Protein AF-A0A329K8C6-F1 (afdb_monomer)

Mean predicted aligned error: 4.09 Å

Secondary structure (DSSP, 8-state):
---GGG---PPPSSHHHHHHHHHHHHHHH-TTSEEEE-S-TTS--TT-SEEEE-TTS-EEEEEEE--SSSS--HHHHHHHHHHHTT-SSPEEEEEEEESSPP-HHHHHHHHHHHHHHHHTTPPEEEEE-HHHHHHHHHT-HHHHHHH--

Fold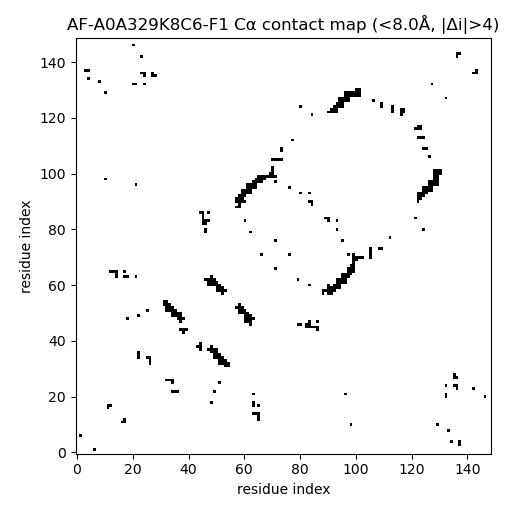seek 3Di:
DDDLLRDDDDDDPDQVLQLVLVQVLCCLVCVQWDKDAADDPPDLSLLFGIWTAHPVRAIEGEHEDEDPDQDDDVVVQVVSLRSLCPDPPAHQAYEYEYQHADDPVSQVSQVVVQVVQVVVVHHGYYYHYNSNSVSSCSVPPVSVVVSVD

Sequence (149 aa):
MPTLHSMDFPQPTDWQEFERMTKSYCNLKWPDHLVNPYGRNGQSQNGVDLYVKNRDGAYIGIQCKLSLAPTLPIKTIEKEAEKAIRFQPTLIHYYIATTAKRNARTQEQVNLLNQQRAANGLFNVDILFWEDIIELLKSNRNVLTSFYP

Nearest PDB structures (foldseek):
  2vld-assembly1_B  TM=5.514E-01  e=9.171E-03  Pyrococcus abyssi
  5gkh-assembly1_B  TM=5.629E-01  e=2.390E-02  Thermococcus kodakarensis KOD1
  2ziw-assembly1_A  TM=3.413E-01  e=1.844E-01  Danio rerio
  5yxh-assembly2_B  TM=3.389E-01  e=3.062E+00  Homo sapiens
  4o2r-assembly2_B  TM=3.105E-01  e=3.708E+00  Mus musculus

Structure (mmCIF, N/CA/C/O backbone):
data_AF-A0A329K8C6-F1
#
_entry.id   AF-A0A329K8C6-F1
#
loop_
_atom_site.group_PDB
_atom_site.id
_atom_site.type_symbol
_atom_site.label_atom_id
_atom_site.label_alt_id
_atom_site.label_comp_id
_atom_site.label_asym_id
_atom_site.label_entity_id
_atom_site.label_seq_id
_atom_site.pdbx_PDB_ins_code
_atom_site.Cartn_x
_atom_site.Cartn_y
_atom_site.Cartn_z
_atom_site.occupancy
_atom_site.B_iso_or_equiv
_atom_site.auth_seq_id
_atom_site.auth_comp_id
_atom_site.auth_asym_id
_atom_site.auth_atom_id
_atom_site.pdbx_PDB_model_num
ATOM 1 N N . MET A 1 1 ? 11.762 -17.818 -26.386 1.00 50.94 1 MET A N 1
ATOM 2 C CA . MET A 1 1 ? 11.333 -16.403 -26.344 1.00 50.94 1 MET A CA 1
ATOM 3 C C . MET A 1 1 ? 10.884 -16.084 -24.928 1.00 50.94 1 MET A C 1
ATOM 5 O O . MET A 1 1 ? 10.227 -16.944 -24.349 1.00 50.94 1 MET A O 1
ATOM 9 N N . PRO A 1 2 ? 11.251 -14.927 -24.353 1.00 61.28 2 PRO A N 1
ATOM 10 C CA . PRO A 1 2 ? 10.721 -14.519 -23.056 1.00 61.28 2 PRO A CA 1
ATOM 11 C C . PRO A 1 2 ? 9.197 -14.361 -23.138 1.00 61.28 2 PRO A C 1
ATOM 13 O O . PRO A 1 2 ? 8.662 -13.888 -24.140 1.00 61.28 2 PRO A O 1
ATOM 16 N N . THR A 1 3 ? 8.499 -14.802 -22.095 1.00 77.81 3 THR A N 1
ATOM 17 C CA . THR A 1 3 ? 7.055 -14.594 -21.928 1.00 77.81 3 THR A CA 1
ATOM 18 C C . THR A 1 3 ? 6.801 -13.250 -21.245 1.00 77.81 3 THR A C 1
ATOM 20 O O . THR A 1 3 ? 7.692 -12.714 -20.581 1.00 77.81 3 THR A O 1
ATOM 23 N N . LEU A 1 4 ? 5.576 -12.725 -21.347 1.00 76.62 4 LEU A N 1
ATOM 24 C CA . LEU A 1 4 ? 5.167 -11.487 -20.664 1.00 76.62 4 LEU A CA 1
ATOM 25 C C . LEU A 1 4 ? 5.442 -11.536 -19.146 1.00 76.62 4 LEU A C 1
ATOM 27 O O . LEU A 1 4 ? 5.841 -10.541 -18.544 1.00 76.62 4 LEU A O 1
ATOM 31 N N . HIS A 1 5 ? 5.302 -12.715 -18.534 1.00 74.69 5 HIS A N 1
ATOM 32 C CA . HIS A 1 5 ? 5.600 -12.916 -17.117 1.00 74.69 5 HIS A CA 1
ATOM 33 C C . HIS A 1 5 ? 7.088 -12.721 -16.798 1.00 74.69 5 HIS A C 1
ATOM 35 O O . HIS A 1 5 ? 7.403 -12.073 -15.801 1.00 74.69 5 HIS A O 1
ATOM 41 N N . SER A 1 6 ? 7.988 -13.183 -17.674 1.00 77.94 6 SER A N 1
ATOM 42 C CA . SER A 1 6 ? 9.448 -13.076 -17.506 1.00 77.94 6 SER A CA 1
ATOM 43 C C . SER A 1 6 ? 10.056 -11.719 -17.886 1.00 77.94 6 SER A C 1
ATOM 45 O O . SER A 1 6 ? 11.266 -11.556 -17.777 1.00 77.94 6 SER A O 1
ATOM 47 N N . MET A 1 7 ? 9.258 -10.763 -18.371 1.00 82.62 7 MET A N 1
ATOM 48 C CA . MET A 1 7 ? 9.754 -9.429 -18.723 1.00 82.62 7 MET A CA 1
ATOM 49 C C . MET A 1 7 ? 9.889 -8.540 -17.485 1.00 82.62 7 MET A C 1
ATOM 51 O O . MET A 1 7 ? 8.959 -8.449 -16.680 1.00 82.62 7 MET A O 1
ATOM 55 N N . ASP A 1 8 ? 11.009 -7.832 -17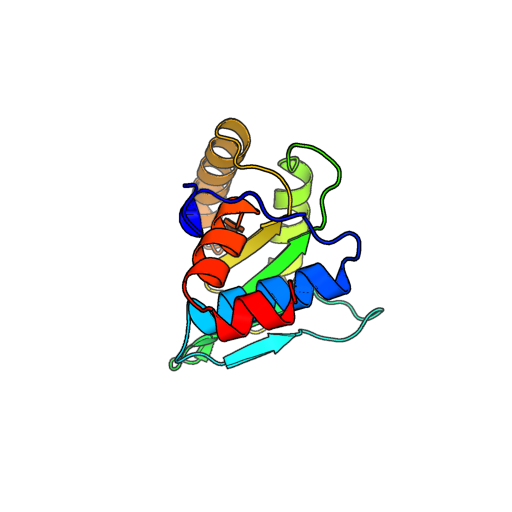.375 1.00 81.88 8 ASP A N 1
ATOM 56 C CA . ASP A 1 8 ? 11.181 -6.753 -16.406 1.00 81.88 8 ASP A CA 1
ATOM 57 C C . ASP A 1 8 ? 10.613 -5.452 -16.979 1.00 81.88 8 ASP A C 1
ATOM 59 O O . ASP A 1 8 ? 10.956 -5.045 -18.088 1.00 81.88 8 ASP A O 1
ATOM 63 N N . PHE A 1 9 ? 9.734 -4.802 -16.217 1.00 86.75 9 PHE A N 1
ATOM 64 C CA . PHE A 1 9 ? 9.130 -3.525 -16.594 1.00 86.75 9 PHE A CA 1
ATOM 65 C C . PHE A 1 9 ? 9.779 -2.388 -15.799 1.00 86.75 9 PHE A C 1
ATOM 67 O O . PHE A 1 9 ? 10.010 -2.550 -14.592 1.00 86.75 9 PHE A O 1
ATOM 74 N N . PRO A 1 10 ? 10.076 -1.245 -16.446 1.00 89.44 10 PRO A N 1
ATOM 75 C CA . PRO A 1 10 ? 10.702 -0.122 -15.770 1.00 89.44 10 PRO A CA 1
ATOM 76 C C . PRO A 1 10 ? 9.761 0.460 -14.715 1.00 89.44 10 PRO A C 1
ATOM 78 O O . PRO A 1 10 ? 8.545 0.533 -14.907 1.00 89.44 10 PRO A O 1
ATOM 81 N N . GLN A 1 11 ? 10.345 0.865 -13.590 1.00 92.06 11 GLN A N 1
ATOM 82 C CA . GLN A 1 11 ? 9.625 1.544 -12.518 1.00 92.06 11 GLN A CA 1
ATOM 83 C C . GLN A 1 11 ? 9.247 2.964 -12.957 1.00 92.06 11 GLN A C 1
ATOM 85 O O . GLN A 1 11 ? 10.024 3.590 -13.685 1.00 92.06 11 GLN A O 1
ATOM 90 N N . PRO A 1 12 ? 8.099 3.494 -12.504 1.00 91.56 12 PRO A N 1
ATOM 91 C CA . PRO A 1 12 ? 7.751 4.889 -12.739 1.00 91.56 12 PRO A CA 1
ATOM 92 C C . PRO A 1 12 ? 8.785 5.816 -12.095 1.00 91.56 12 PRO A C 1
ATOM 94 O O . PRO A 1 12 ? 9.351 5.509 -11.045 1.00 91.56 12 PRO A O 1
ATOM 97 N N . THR A 1 13 ? 9.028 6.966 -12.715 1.00 88.81 13 THR A N 1
ATOM 98 C CA . THR A 1 13 ? 9.936 8.000 -12.185 1.00 88.81 13 THR A CA 1
ATOM 99 C C . THR A 1 13 ? 9.190 9.115 -11.458 1.00 88.81 13 THR A C 1
ATOM 101 O O . THR A 1 13 ? 9.800 9.870 -10.701 1.00 88.81 13 THR A O 1
ATOM 104 N N . ASP A 1 14 ? 7.872 9.191 -11.650 1.00 90.62 14 ASP A N 1
ATOM 105 C CA . ASP A 1 14 ? 6.984 10.140 -10.997 1.00 90.62 14 ASP A CA 1
ATOM 106 C C . ASP A 1 14 ? 6.021 9.435 -10.031 1.00 90.62 14 ASP A C 1
ATOM 108 O O . ASP A 1 14 ? 5.500 8.344 -10.283 1.00 90.62 14 ASP A O 1
ATOM 112 N N . TRP A 1 15 ? 5.771 10.082 -8.896 1.00 89.31 15 TRP A N 1
ATOM 113 C CA . TRP A 1 15 ? 4.939 9.521 -7.838 1.00 89.31 15 TRP A CA 1
ATOM 114 C C . TRP A 1 15 ? 3.457 9.444 -8.237 1.00 89.31 15 TRP A C 1
ATOM 116 O O . TRP A 1 15 ? 2.766 8.537 -7.778 1.00 89.31 15 TRP A O 1
ATOM 126 N N . GLN A 1 16 ? 2.967 10.330 -9.115 1.00 91.69 16 GLN A N 1
ATOM 127 C CA . GLN A 1 16 ? 1.571 10.310 -9.569 1.00 91.69 16 GLN A CA 1
ATOM 128 C C . GLN A 1 16 ? 1.328 9.121 -10.490 1.00 91.69 16 GLN A C 1
ATOM 130 O O . GLN A 1 16 ? 0.266 8.501 -10.449 1.00 91.69 16 GLN A O 1
ATOM 135 N N . GLU A 1 17 ? 2.302 8.794 -11.339 1.00 93.56 17 GLU A N 1
ATOM 136 C CA . GLU A 1 17 ? 2.245 7.584 -12.154 1.00 93.56 17 GLU A CA 1
ATOM 137 C C . GLU A 1 17 ? 2.222 6.332 -11.279 1.00 93.56 17 GLU A C 1
ATOM 139 O O . GLU A 1 17 ? 1.345 5.485 -11.452 1.00 93.56 17 GLU A O 1
ATOM 144 N N . PHE A 1 18 ? 3.096 6.263 -10.272 1.00 95.19 18 PHE A N 1
ATOM 145 C CA . PHE A 1 18 ? 3.100 5.150 -9.327 1.00 95.19 18 PHE A CA 1
ATOM 146 C C . PHE A 1 18 ? 1.772 5.005 -8.565 1.00 95.19 18 PHE A C 1
ATOM 148 O O . PHE A 1 18 ? 1.271 3.890 -8.396 1.00 95.19 18 PHE A O 1
ATOM 155 N N . GLU A 1 19 ? 1.154 6.113 -8.154 1.00 95.19 19 GLU A N 1
ATOM 156 C CA . GLU A 1 19 ? -0.168 6.100 -7.522 1.00 95.19 19 GLU A CA 1
ATOM 157 C C . GLU A 1 19 ? -1.249 5.573 -8.482 1.00 95.19 19 GLU A C 1
ATOM 159 O O . GLU A 1 19 ? -2.056 4.722 -8.099 1.00 95.19 19 GLU A O 1
ATOM 164 N N . ARG A 1 20 ? -1.243 5.993 -9.757 1.00 95.81 20 ARG A N 1
ATOM 165 C CA . ARG A 1 20 ? -2.177 5.480 -10.781 1.00 95.81 20 ARG A CA 1
ATOM 166 C C . ARG A 1 20 ? -1.999 3.982 -11.035 1.00 95.81 20 ARG A C 1
ATOM 168 O O . ARG A 1 20 ? -2.995 3.260 -11.167 1.00 95.81 20 ARG A O 1
ATOM 175 N N . MET A 1 21 ? -0.756 3.505 -11.077 1.00 96.94 21 MET A N 1
ATOM 176 C CA . MET A 1 21 ? -0.448 2.078 -11.199 1.00 96.94 21 MET A CA 1
ATOM 177 C C . MET A 1 21 ? -0.954 1.300 -9.983 1.00 96.94 21 MET A C 1
ATOM 179 O O . MET A 1 21 ? -1.635 0.287 -10.137 1.00 96.94 21 MET A O 1
ATOM 183 N N . THR A 1 22 ? -0.711 1.816 -8.776 1.00 97.38 22 THR A N 1
ATOM 184 C CA . THR A 1 22 ? -1.180 1.211 -7.520 1.00 97.38 22 THR A CA 1
ATOM 185 C C . THR A 1 22 ? -2.708 1.186 -7.449 1.00 97.38 22 THR A C 1
ATOM 187 O O . THR A 1 22 ? -3.298 0.178 -7.070 1.00 97.38 22 THR A O 1
ATOM 190 N N . LYS A 1 23 ? -3.388 2.246 -7.899 1.00 97.44 23 LYS A N 1
ATOM 191 C CA . LYS A 1 23 ? -4.853 2.264 -8.012 1.00 97.44 23 LYS A CA 1
ATOM 192 C C . LYS A 1 23 ? -5.358 1.181 -8.965 1.00 97.44 23 LYS A C 1
ATOM 194 O O . LYS A 1 23 ? -6.337 0.504 -8.658 1.00 97.44 23 LYS A O 1
ATOM 199 N N . SER A 1 24 ? -4.694 1.000 -10.105 1.00 97.44 24 SER A N 1
ATOM 200 C CA . SER A 1 24 ? -5.047 -0.045 -11.073 1.00 97.44 24 SER A CA 1
ATOM 201 C C . SER A 1 24 ? -4.832 -1.444 -10.497 1.00 97.44 24 SER A C 1
ATOM 203 O O . SER A 1 24 ? -5.705 -2.295 -10.640 1.00 97.44 24 SER A O 1
ATOM 205 N N . TYR A 1 25 ? -3.743 -1.651 -9.753 1.00 97.69 25 TYR A N 1
ATOM 206 C CA . TYR A 1 25 ? -3.528 -2.864 -8.966 1.00 97.69 25 TYR A CA 1
ATOM 207 C C . TYR A 1 25 ? -4.684 -3.114 -7.989 1.00 97.69 25 TYR A C 1
ATOM 209 O O . TYR A 1 25 ? -5.258 -4.200 -7.985 1.00 97.69 25 TYR A O 1
ATOM 217 N N . CYS A 1 26 ? -5.078 -2.110 -7.200 1.00 97.75 26 CYS A N 1
ATOM 218 C CA . CYS A 1 26 ? -6.171 -2.242 -6.237 1.00 97.75 26 CYS A CA 1
ATOM 219 C C . CYS A 1 26 ? -7.501 -2.601 -6.919 1.00 97.75 26 CYS A C 1
ATOM 221 O O . CYS A 1 26 ? -8.210 -3.472 -6.424 1.00 97.75 26 CYS A O 1
ATOM 223 N N . ASN A 1 27 ? -7.818 -1.989 -8.066 1.00 97.38 27 ASN A N 1
ATOM 224 C CA . ASN A 1 27 ? -9.019 -2.322 -8.843 1.00 97.38 27 ASN A CA 1
ATOM 225 C C . ASN A 1 27 ? -9.011 -3.772 -9.348 1.00 97.38 27 ASN A C 1
ATOM 227 O O . ASN A 1 27 ? -10.055 -4.414 -9.373 1.00 97.38 27 ASN A O 1
ATOM 231 N N . LEU A 1 28 ? -7.848 -4.300 -9.744 1.00 96.94 28 LEU A N 1
ATOM 232 C CA . LEU A 1 28 ? -7.724 -5.695 -10.179 1.00 96.94 28 LEU A CA 1
ATOM 233 C C . LEU A 1 28 ? -7.786 -6.675 -9.003 1.00 96.94 28 LEU A C 1
ATOM 235 O O . LEU A 1 28 ? -8.407 -7.727 -9.114 1.00 96.94 28 LEU A O 1
ATOM 239 N N . LYS A 1 29 ? -7.155 -6.334 -7.874 1.00 97.00 29 LYS A N 1
ATOM 240 C CA . LYS A 1 29 ? -7.136 -7.172 -6.666 1.00 97.00 29 LYS A CA 1
ATOM 241 C C . LYS A 1 29 ? -8.507 -7.254 -6.002 1.00 97.00 29 LYS A C 1
ATOM 243 O O . LYS A 1 29 ? -8.853 -8.276 -5.415 1.00 97.00 29 LYS A O 1
ATOM 248 N N . TRP A 1 30 ? -9.268 -6.169 -6.081 1.00 96.44 30 TRP A N 1
ATOM 249 C CA . TRP A 1 30 ? -10.553 -6.009 -5.422 1.00 96.44 30 TRP A CA 1
ATOM 250 C C . TRP A 1 30 ? -11.622 -5.499 -6.401 1.00 96.44 30 TRP A C 1
ATOM 252 O O . TRP A 1 30 ? -12.091 -4.368 -6.256 1.00 96.44 30 TRP A O 1
ATOM 262 N N . PRO A 1 31 ? -12.038 -6.324 -7.380 1.00 94.62 31 PRO A N 1
ATOM 263 C CA . PRO A 1 31 ? -12.937 -5.896 -8.459 1.00 94.62 31 PRO A CA 1
ATOM 264 C C . PRO A 1 31 ? -14.323 -5.457 -7.967 1.00 94.62 31 PRO A C 1
ATOM 266 O O . PRO A 1 31 ? -14.998 -4.674 -8.627 1.00 94.62 31 PRO A O 1
ATOM 269 N N . ASP A 1 32 ? -14.731 -5.933 -6.791 1.00 95.44 32 ASP A N 1
ATOM 270 C CA . ASP A 1 32 ? -16.033 -5.662 -6.181 1.00 95.44 32 ASP A CA 1
ATOM 271 C C . ASP A 1 32 ? -16.013 -4.546 -5.123 1.00 95.44 32 ASP A C 1
ATOM 273 O O . ASP A 1 32 ? -17.011 -4.337 -4.424 1.00 95.44 32 ASP A O 1
ATOM 277 N N . HIS A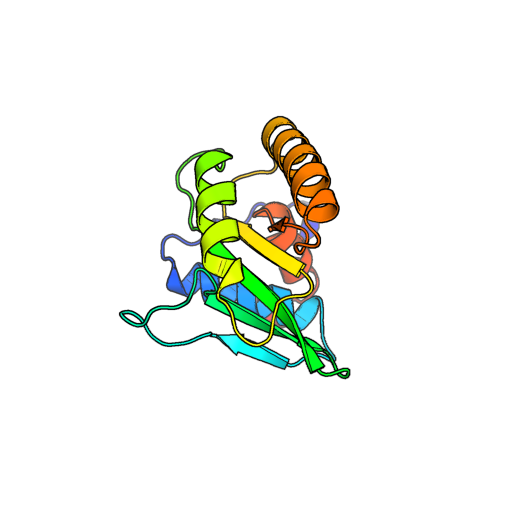 1 33 ? -14.882 -3.853 -4.964 1.00 96.69 33 HIS A N 1
ATOM 278 C CA . HIS A 1 33 ? -14.696 -2.796 -3.971 1.00 96.69 33 HIS A CA 1
ATOM 279 C C . HIS A 1 33 ? -14.558 -1.417 -4.621 1.00 96.69 33 HIS A C 1
ATOM 281 O O . HIS A 1 33 ? -14.154 -1.275 -5.773 1.00 96.69 33 HIS A O 1
ATOM 287 N N . LEU A 1 34 ? -14.857 -0.370 -3.851 1.00 96.94 34 LEU A N 1
ATOM 288 C CA . LEU A 1 34 ? -14.631 1.007 -4.287 1.00 96.94 34 LEU A CA 1
ATOM 289 C C . LEU A 1 34 ? -13.186 1.404 -3.993 1.00 96.94 34 LEU A C 1
ATOM 291 O O . LEU A 1 34 ? -12.789 1.432 -2.830 1.00 96.94 34 LEU A O 1
ATOM 295 N N . VAL A 1 35 ? -12.426 1.756 -5.030 1.00 97.25 35 VAL A N 1
ATOM 296 C CA . VAL A 1 35 ? -11.029 2.198 -4.915 1.00 97.25 35 VAL A CA 1
ATOM 297 C C . VAL A 1 35 ? -10.910 3.669 -5.293 1.00 97.25 35 VAL A C 1
ATOM 299 O O . VAL A 1 35 ? -11.093 4.041 -6.456 1.00 97.25 35 VAL A O 1
ATOM 302 N N . ASN A 1 36 ? -10.542 4.515 -4.332 1.00 95.44 36 ASN A N 1
ATOM 303 C CA . ASN A 1 36 ? -10.480 5.960 -4.536 1.00 95.44 36 ASN A CA 1
ATOM 304 C C . ASN A 1 36 ? -9.202 6.578 -3.962 1.00 95.44 36 ASN A C 1
ATOM 306 O O . ASN A 1 36 ? -8.730 6.134 -2.916 1.00 95.44 36 ASN A O 1
ATOM 310 N N . PRO A 1 37 ? -8.671 7.635 -4.603 1.00 93.44 37 PRO A N 1
ATOM 311 C CA . PRO A 1 37 ? -7.666 8.480 -3.978 1.00 93.44 37 PRO A CA 1
ATOM 312 C C . PRO A 1 37 ? -8.254 9.231 -2.781 1.00 93.44 37 PRO A C 1
ATOM 314 O O . PRO A 1 37 ? -9.443 9.570 -2.758 1.00 93.44 37 PRO A O 1
ATOM 317 N N . TYR A 1 38 ? -7.415 9.487 -1.784 1.00 91.06 38 TYR A N 1
ATOM 318 C CA . TYR A 1 38 ? -7.781 10.189 -0.566 1.00 91.06 38 TYR A CA 1
ATOM 319 C C . TYR A 1 38 ? -7.177 11.595 -0.538 1.00 91.06 38 TYR A C 1
ATOM 321 O O . TYR A 1 38 ? -5.966 11.781 -0.442 1.00 91.06 38 TYR A O 1
ATOM 329 N N . GLY A 1 39 ? -8.043 12.607 -0.583 1.00 81.75 39 GLY A N 1
ATOM 330 C CA . GLY A 1 39 ? -7.641 14.013 -0.519 1.00 81.75 39 GLY A CA 1
ATOM 331 C C . GLY A 1 39 ? -6.876 14.511 -1.751 1.00 81.75 39 GLY A C 1
ATOM 332 O O . GLY A 1 39 ? -6.774 13.839 -2.775 1.00 81.75 39 GLY A O 1
ATOM 333 N N . ARG A 1 40 ? -6.375 15.745 -1.657 1.00 75.00 40 ARG A N 1
ATOM 334 C CA . ARG A 1 40 ? -5.485 16.378 -2.644 1.00 75.00 40 ARG A CA 1
ATOM 335 C C . ARG A 1 40 ? -4.157 16.750 -1.988 1.00 75.00 40 ARG A C 1
ATOM 337 O O . ARG A 1 40 ? -4.098 16.944 -0.772 1.00 75.00 40 ARG A O 1
ATOM 344 N N . ASN A 1 41 ? -3.123 16.946 -2.806 1.00 62.78 41 ASN A N 1
ATOM 345 C CA . ASN A 1 41 ? -1.833 17.470 -2.354 1.00 62.78 41 ASN A CA 1
ATOM 346 C C . ASN A 1 41 ? -2.003 18.715 -1.471 1.00 62.78 41 ASN A C 1
ATOM 348 O O . ASN A 1 41 ? -2.670 19.673 -1.859 1.00 62.78 41 ASN A O 1
ATOM 352 N N . GLY A 1 42 ? -1.383 18.688 -0.289 1.00 62.75 42 GLY A N 1
ATOM 353 C CA . GLY A 1 42 ? -1.445 19.766 0.703 1.00 62.75 42 GLY A CA 1
ATOM 354 C C . GLY A 1 42 ? -2.503 19.581 1.798 1.00 62.75 42 GLY A C 1
ATOM 355 O O . GLY A 1 42 ? -2.518 20.358 2.749 1.00 62.75 42 GLY A O 1
ATOM 356 N N . GLN A 1 43 ? -3.356 18.555 1.716 1.00 70.31 43 GLN A N 1
ATOM 357 C CA . GLN A 1 43 ? -4.270 18.184 2.802 1.00 70.31 43 GLN A CA 1
ATOM 358 C C . GLN A 1 43 ? -3.638 17.137 3.728 1.00 70.31 43 GLN A C 1
ATOM 360 O O . GLN A 1 43 ? -2.793 16.347 3.310 1.00 70.31 43 GLN A O 1
ATOM 365 N N . SER A 1 44 ? -4.059 17.104 4.999 1.00 73.56 44 SER A N 1
ATOM 366 C CA . SER A 1 44 ? -3.670 16.021 5.910 1.00 73.56 44 SER A CA 1
ATOM 367 C C . SER A 1 44 ? -4.307 14.714 5.446 1.00 73.56 44 SER A C 1
ATOM 369 O O . SER A 1 44 ? -5.457 14.421 5.763 1.00 73.56 44 SER A O 1
ATOM 371 N N . GLN A 1 45 ? -3.550 13.924 4.692 1.00 78.62 45 GLN A N 1
ATOM 372 C CA . GLN A 1 45 ? -3.991 12.633 4.161 1.00 78.62 45 GLN A CA 1
ATOM 373 C C . GLN A 1 45 ? -3.868 11.491 5.179 1.00 78.62 45 GLN A C 1
ATOM 375 O O . GLN A 1 45 ? -4.141 10.346 4.852 1.00 78.62 45 GLN A O 1
ATOM 380 N N . ASN A 1 46 ? -3.453 11.776 6.421 1.00 86.38 46 ASN A N 1
ATOM 381 C CA . ASN A 1 46 ? -3.248 10.779 7.481 1.00 86.38 46 ASN A CA 1
ATOM 382 C C . ASN A 1 46 ? -2.388 9.581 7.033 1.00 86.38 46 ASN A C 1
ATOM 384 O O . ASN A 1 46 ? -2.555 8.482 7.538 1.00 86.38 46 ASN A O 1
ATOM 388 N N . GLY A 1 47 ? -1.464 9.786 6.089 1.00 86.75 47 GLY A N 1
ATOM 389 C CA . GLY A 1 47 ? -0.654 8.698 5.535 1.00 86.75 47 GLY A CA 1
ATOM 390 C C . GLY A 1 47 ? -1.454 7.700 4.690 1.00 86.75 47 GLY A C 1
ATOM 391 O O . GLY A 1 47 ? -1.105 6.529 4.661 1.00 86.75 47 GLY A O 1
ATOM 392 N N . VAL A 1 48 ? -2.551 8.108 4.053 1.00 94.25 48 VAL A N 1
ATOM 393 C CA . VAL A 1 48 ? -3.332 7.276 3.130 1.00 94.25 48 VAL A CA 1
ATOM 394 C C . VAL A 1 48 ? -3.457 8.027 1.809 1.00 94.25 48 VAL A C 1
ATOM 396 O O . VAL A 1 48 ? -4.087 9.079 1.771 1.00 94.25 48 VAL A O 1
ATOM 399 N N . ASP A 1 49 ? -2.892 7.487 0.730 1.00 94.75 49 ASP A N 1
ATOM 400 C CA . ASP A 1 49 ? -3.009 8.070 -0.615 1.00 94.75 49 ASP A CA 1
ATOM 401 C C . ASP A 1 49 ? -4.225 7.495 -1.353 1.00 94.75 49 ASP A C 1
ATOM 403 O O . ASP A 1 49 ? -4.943 8.211 -2.047 1.00 94.75 49 ASP A O 1
ATOM 407 N N . LEU A 1 50 ? -4.502 6.200 -1.162 1.00 96.06 50 LEU A N 1
ATOM 408 C CA . LEU A 1 50 ? -5.675 5.509 -1.695 1.00 96.06 50 LEU A CA 1
ATOM 409 C C . LEU A 1 50 ? -6.394 4.767 -0.571 1.00 96.06 50 LEU A C 1
ATOM 411 O O . LEU A 1 50 ? -5.757 4.228 0.331 1.00 96.06 50 LEU A O 1
ATOM 415 N N . TYR A 1 51 ? -7.713 4.648 -0.666 1.00 97.12 51 TYR A N 1
ATOM 416 C CA . TYR A 1 51 ? -8.470 3.717 0.162 1.00 97.12 51 TYR A CA 1
ATOM 417 C C . TYR A 1 51 ? -9.306 2.773 -0.694 1.00 97.12 51 TYR A C 1
ATOM 419 O O . TYR A 1 51 ? -9.776 3.119 -1.782 1.00 97.12 51 TYR A O 1
ATOM 427 N N . VAL A 1 52 ? -9.506 1.573 -0.161 1.00 98.00 52 VAL A N 1
ATOM 428 C CA . VAL A 1 52 ? -10.403 0.557 -0.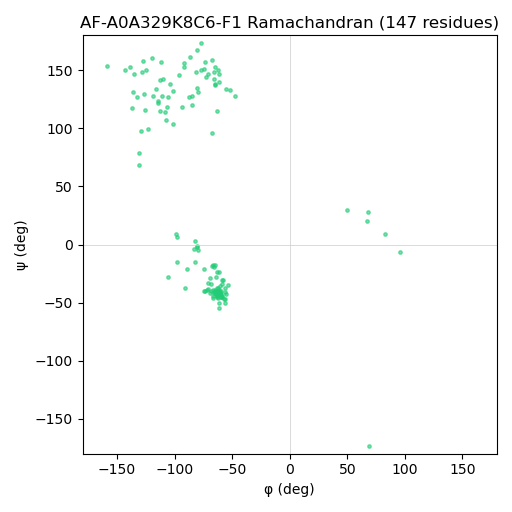700 1.00 98.00 52 VAL A CA 1
ATOM 429 C C . VAL A 1 52 ? -11.520 0.359 0.307 1.00 98.00 52 VAL A C 1
ATOM 431 O O . VAL A 1 52 ? -11.260 0.064 1.472 1.00 98.00 52 VAL A O 1
ATOM 434 N N . LYS A 1 53 ? -12.761 0.537 -0.136 1.00 97.62 53 LYS A N 1
ATOM 435 C CA . LYS A 1 53 ? -13.953 0.305 0.675 1.00 97.62 53 LYS A CA 1
ATOM 436 C C . LYS A 1 53 ? -14.641 -0.969 0.207 1.00 97.62 53 LYS A C 1
ATOM 438 O O . LYS A 1 53 ? -15.069 -1.044 -0.948 1.00 97.62 53 LYS A O 1
ATOM 443 N N . ASN A 1 54 ? -14.746 -1.951 1.099 1.00 94.75 54 ASN A N 1
ATOM 444 C CA . ASN A 1 54 ? -15.456 -3.189 0.798 1.00 94.75 54 ASN A CA 1
ATOM 445 C C . ASN A 1 54 ? -16.985 -3.008 0.865 1.00 94.75 54 ASN A C 1
ATOM 447 O O . ASN A 1 54 ? -17.488 -1.952 1.261 1.00 94.75 54 ASN A O 1
ATOM 451 N N . ARG A 1 55 ? -17.736 -4.044 0.471 1.00 93.31 55 ARG A N 1
ATOM 452 C CA . ARG A 1 55 ? -19.210 -4.011 0.472 1.00 93.31 55 ARG A CA 1
ATOM 453 C C . ARG A 1 55 ? -19.808 -3.871 1.878 1.00 93.31 55 ARG A C 1
ATOM 455 O O . ARG A 1 55 ? -20.854 -3.247 2.020 1.00 93.31 55 ARG A O 1
ATOM 462 N N . ASP A 1 56 ? -19.102 -4.355 2.897 1.00 93.31 56 ASP A N 1
ATOM 463 C CA . ASP A 1 56 ? -19.495 -4.256 4.311 1.00 93.31 56 ASP A CA 1
ATOM 464 C C . ASP A 1 56 ? -19.163 -2.888 4.935 1.00 93.31 56 ASP A C 1
ATOM 466 O O . ASP A 1 56 ? -19.443 -2.638 6.106 1.00 93.31 56 ASP A O 1
ATOM 470 N N . GLY A 1 57 ? -18.559 -1.978 4.165 1.00 93.12 57 GLY A N 1
ATOM 471 C CA . GLY A 1 57 ? -18.201 -0.637 4.615 1.00 93.12 57 GLY A CA 1
ATOM 472 C C . GLY A 1 57 ? -16.885 -0.540 5.388 1.00 93.12 57 GLY A C 1
ATOM 473 O O . GLY A 1 57 ? -16.590 0.530 5.912 1.00 93.12 57 GLY A O 1
ATOM 474 N N . ALA A 1 58 ? -16.082 -1.602 5.431 1.00 96.31 58 ALA A N 1
ATOM 475 C CA . ALA A 1 58 ? -14.735 -1.584 5.983 1.00 96.31 58 ALA A CA 1
ATOM 476 C C . ALA A 1 58 ? -13.731 -0.940 5.015 1.00 96.31 58 ALA A C 1
ATOM 478 O O . ALA A 1 58 ? -13.878 -1.014 3.791 1.00 96.31 58 ALA A O 1
ATOM 479 N N . TYR A 1 59 ? -12.692 -0.324 5.584 1.00 97.62 59 TYR A N 1
ATOM 480 C CA . TYR A 1 59 ? -11.702 0.457 4.848 1.00 97.62 59 TYR A CA 1
ATOM 481 C C . TYR A 1 59 ? -10.311 -0.167 4.942 1.00 97.62 59 TYR A C 1
ATOM 483 O O . TYR A 1 59 ? -9.831 -0.503 6.024 1.00 97.62 59 TYR A O 1
ATOM 491 N N . ILE A 1 60 ? -9.643 -0.266 3.799 1.00 98.06 60 ILE A N 1
ATOM 492 C CA . ILE A 1 60 ? -8.223 -0.592 3.685 1.00 98.06 60 ILE A CA 1
ATOM 493 C C . ILE A 1 60 ? -7.513 0.663 3.187 1.00 98.06 60 ILE A C 1
ATOM 495 O O . ILE A 1 60 ? -7.927 1.236 2.180 1.00 98.06 60 ILE A O 1
ATOM 499 N N . GLY A 1 61 ? -6.465 1.094 3.882 1.00 97.50 61 GLY A N 1
ATOM 500 C CA . GLY A 1 61 ? -5.654 2.240 3.470 1.00 97.50 61 GLY A CA 1
ATOM 501 C C . GLY A 1 61 ? -4.421 1.790 2.697 1.00 97.50 61 GLY A C 1
ATOM 502 O O . GLY A 1 61 ? -3.864 0.735 2.986 1.00 97.50 61 GLY A O 1
ATOM 503 N N . ILE A 1 62 ? -3.989 2.579 1.720 1.00 97.94 62 ILE A N 1
ATOM 504 C CA . ILE A 1 62 ? -2.776 2.335 0.946 1.00 97.94 62 ILE A CA 1
ATOM 505 C C . ILE A 1 62 ? -1.975 3.633 0.873 1.00 97.94 62 ILE A C 1
ATOM 507 O O . ILE A 1 62 ? -2.495 4.666 0.452 1.00 97.94 62 ILE A O 1
ATOM 511 N N . GLN A 1 63 ? -0.702 3.572 1.250 1.00 96.50 63 GLN A N 1
ATOM 512 C CA . GLN A 1 63 ? 0.275 4.634 1.022 1.00 96.50 63 GLN A CA 1
ATOM 513 C C . GLN A 1 63 ? 1.231 4.225 -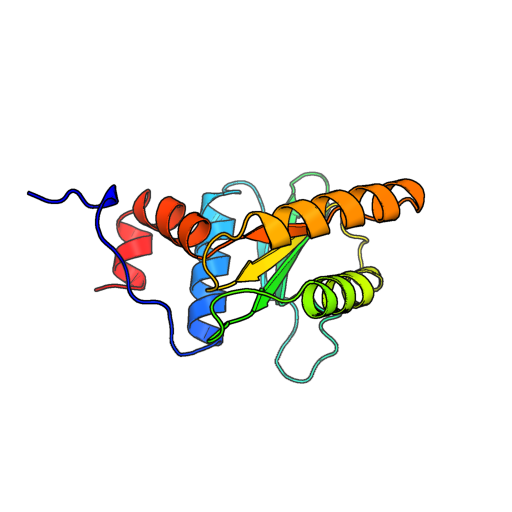0.090 1.00 96.50 63 GLN A C 1
ATOM 515 O O . GLN A 1 63 ? 1.885 3.188 -0.012 1.00 96.50 63 GLN A O 1
ATOM 520 N N . CYS A 1 64 ? 1.361 5.076 -1.092 1.00 95.00 64 CYS A N 1
ATOM 521 C CA . CYS A 1 64 ? 2.317 4.959 -2.173 1.00 95.00 64 CYS A CA 1
ATOM 522 C C . CYS A 1 64 ? 3.643 5.615 -1.755 1.00 95.00 64 CYS A C 1
ATOM 524 O O . CYS A 1 64 ? 3.703 6.772 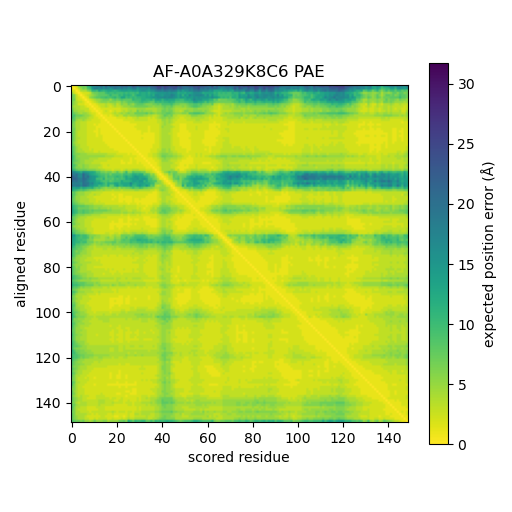-1.331 1.00 95.00 64 CYS A O 1
ATOM 526 N N . LYS A 1 65 ? 4.741 4.868 -1.870 1.00 93.25 65 LYS A N 1
ATOM 527 C CA . LYS A 1 65 ? 6.112 5.343 -1.666 1.00 93.25 65 LYS A CA 1
ATOM 528 C C . LYS A 1 65 ? 6.983 4.947 -2.847 1.00 93.25 65 LYS A C 1
ATOM 530 O O . LYS A 1 65 ? 7.532 3.842 -2.889 1.00 93.25 65 LYS A O 1
ATOM 535 N N . LEU A 1 66 ? 7.156 5.891 -3.770 1.00 91.19 66 LEU A N 1
ATOM 536 C CA . LEU A 1 66 ? 8.182 5.790 -4.799 1.00 91.19 66 LEU A CA 1
ATOM 537 C C . LEU A 1 66 ? 9.559 5.788 -4.119 1.00 91.19 66 LEU A C 1
ATOM 539 O O . LEU A 1 66 ? 9.937 6.757 -3.461 1.00 91.19 66 LEU A O 1
ATOM 543 N N . SER A 1 67 ? 10.284 4.678 -4.231 1.00 85.44 67 SER A N 1
ATOM 544 C CA . SER A 1 67 ? 11.596 4.492 -3.617 1.00 85.44 67 SER A CA 1
ATOM 545 C C . SER A 1 67 ? 12.657 4.368 -4.699 1.00 85.44 67 SER A C 1
ATOM 547 O O . SER A 1 67 ? 12.615 3.447 -5.509 1.00 85.44 67 SER A O 1
ATOM 549 N N . LEU A 1 68 ? 13.643 5.266 -4.662 1.00 80.88 68 LEU A N 1
ATOM 550 C CA . LEU A 1 68 ? 14.891 5.122 -5.421 1.00 80.88 68 LEU A CA 1
ATOM 551 C C . LEU A 1 68 ? 15.898 4.216 -4.691 1.00 80.88 68 LEU A C 1
ATOM 553 O O . LEU A 1 68 ? 16.881 3.766 -5.274 1.00 80.88 68 LEU A O 1
ATOM 557 N N . ALA A 1 69 ? 15.667 3.961 -3.400 1.00 82.62 69 ALA A N 1
ATOM 558 C CA . ALA A 1 69 ? 16.475 3.056 -2.601 1.00 82.62 69 ALA A CA 1
ATOM 559 C C . ALA A 1 69 ? 16.043 1.596 -2.834 1.00 82.62 69 ALA A C 1
ATOM 561 O O . ALA A 1 69 ? 14.849 1.333 -3.017 1.00 82.62 69 ALA A O 1
ATOM 562 N N . PRO A 1 70 ? 16.975 0.628 -2.740 1.00 81.12 70 PRO A N 1
ATOM 563 C CA . PRO A 1 70 ? 16.683 -0.784 -2.993 1.00 81.12 70 PRO A CA 1
ATOM 564 C C . PRO A 1 70 ? 15.742 -1.405 -1.954 1.00 81.12 70 PRO A C 1
ATOM 566 O O . PRO A 1 70 ? 15.176 -2.466 -2.198 1.00 81.12 70 PRO A O 1
ATOM 569 N N . THR A 1 71 ? 15.593 -0.770 -0.790 1.00 86.31 71 THR A N 1
ATOM 570 C CA . THR A 1 71 ? 14.768 -1.260 0.317 1.00 86.31 71 THR A CA 1
ATOM 571 C C . THR A 1 71 ? 13.998 -0.114 0.952 1.00 86.31 71 THR A C 1
ATOM 573 O O . THR A 1 71 ? 14.450 1.033 0.938 1.00 86.31 71 THR A O 1
ATOM 576 N N . LEU A 1 72 ? 12.851 -0.445 1.542 1.00 90.00 72 LEU A N 1
ATOM 577 C CA . LEU A 1 72 ? 12.065 0.479 2.345 1.00 90.00 72 LEU A CA 1
ATOM 578 C C . LEU A 1 72 ? 12.455 0.322 3.829 1.00 90.00 72 LEU A C 1
ATOM 580 O O . LEU A 1 72 ? 12.281 -0.766 4.386 1.00 90.00 72 LEU A O 1
ATOM 584 N N . PRO A 1 73 ? 12.986 1.366 4.493 1.00 92.25 73 PRO A N 1
ATOM 585 C CA . PRO A 1 73 ? 13.363 1.278 5.902 1.00 92.25 73 PRO A CA 1
ATOM 586 C C . PRO A 1 73 ? 12.152 1.064 6.818 1.00 92.25 73 PRO A C 1
ATOM 588 O O . PRO A 1 73 ? 11.148 1.764 6.683 1.00 92.25 73 PRO A O 1
ATOM 591 N N . ILE A 1 74 ? 12.284 0.192 7.825 1.00 94.31 74 ILE A N 1
ATOM 592 C CA . ILE A 1 74 ? 11.207 -0.084 8.797 1.00 94.31 74 ILE A CA 1
ATOM 593 C C . ILE A 1 74 ? 10.702 1.178 9.509 1.00 94.31 74 ILE A C 1
ATOM 595 O O . ILE A 1 74 ? 9.501 1.358 9.656 1.00 94.31 74 ILE A O 1
ATOM 599 N N . LYS A 1 75 ? 11.593 2.124 9.833 1.00 94.56 75 LYS A N 1
ATOM 600 C CA . LYS A 1 75 ? 11.216 3.406 10.454 1.00 94.56 75 LYS A CA 1
ATOM 601 C C . LYS A 1 75 ? 10.243 4.217 9.596 1.00 94.56 75 LYS A C 1
ATOM 603 O O . LYS A 1 75 ? 9.403 4.941 10.123 1.00 94.56 75 LYS A O 1
ATOM 608 N N . THR A 1 76 ? 10.366 4.124 8.271 1.00 93.44 76 THR A N 1
ATOM 609 C CA . THR A 1 76 ? 9.419 4.766 7.353 1.00 93.44 76 THR A CA 1
ATOM 610 C C . THR A 1 76 ? 8.064 4.073 7.437 1.00 93.44 76 THR A C 1
ATOM 612 O O . THR A 1 76 ? 7.049 4.757 7.501 1.00 93.44 76 THR A O 1
ATOM 615 N N . ILE A 1 77 ? 8.045 2.740 7.497 1.00 95.06 77 ILE A N 1
ATOM 616 C CA . ILE A 1 77 ? 6.817 1.942 7.612 1.00 95.06 77 ILE A CA 1
ATOM 617 C C . ILE A 1 77 ? 6.076 2.266 8.911 1.00 95.06 77 ILE A C 1
ATOM 619 O O . ILE A 1 77 ? 4.899 2.611 8.869 1.00 95.06 77 ILE A O 1
ATOM 623 N N . GLU A 1 78 ? 6.777 2.238 10.046 1.00 96.19 78 GLU A N 1
ATOM 624 C CA . GLU A 1 78 ? 6.231 2.588 11.363 1.00 96.19 78 GLU A CA 1
ATOM 625 C C . GLU A 1 78 ? 5.639 4.000 11.363 1.00 96.19 78 GLU A C 1
ATOM 627 O O . GLU A 1 78 ? 4.509 4.208 11.802 1.00 96.19 78 GLU A O 1
ATOM 632 N N . LYS A 1 79 ? 6.372 4.973 10.805 1.00 95.75 79 LYS A N 1
ATOM 633 C CA . LYS A 1 79 ? 5.930 6.368 10.737 1.00 95.75 79 LYS A CA 1
ATOM 634 C C . LYS A 1 79 ? 4.646 6.540 9.928 1.00 95.75 79 LYS A C 1
ATOM 636 O O . LYS A 1 79 ? 3.798 7.334 10.322 1.00 95.75 79 LYS A O 1
ATOM 641 N N . GLU A 1 80 ? 4.517 5.876 8.782 1.00 95.75 80 GLU A N 1
ATOM 642 C CA . GLU A 1 80 ? 3.303 5.988 7.964 1.00 95.75 80 GLU A CA 1
ATOM 643 C C . GLU A 1 80 ? 2.129 5.226 8.599 1.00 95.75 80 GLU A C 1
ATOM 645 O O . GLU A 1 80 ? 1.027 5.766 8.689 1.00 95.75 80 GLU A O 1
ATOM 650 N N . ALA A 1 81 ? 2.383 4.040 9.162 1.00 96.00 81 ALA A N 1
ATOM 651 C CA . ALA A 1 81 ? 1.381 3.266 9.891 1.00 96.00 81 ALA A CA 1
ATOM 652 C C . ALA A 1 81 ? 0.815 4.009 11.112 1.00 96.00 81 ALA A C 1
ATOM 654 O O . ALA A 1 81 ? -0.370 3.875 11.414 1.00 96.00 81 ALA A O 1
ATOM 655 N N . GLU A 1 82 ? 1.640 4.797 11.805 1.00 95.88 82 GLU A N 1
ATOM 656 C CA . GLU A 1 82 ? 1.214 5.625 12.937 1.00 95.88 82 GLU A CA 1
ATOM 657 C C . GLU A 1 82 ? 0.299 6.776 12.497 1.00 95.88 82 GLU A C 1
ATOM 659 O O . GLU A 1 82 ? -0.718 7.053 13.132 1.00 95.88 82 GLU A O 1
ATOM 664 N N . LYS A 1 83 ? 0.595 7.426 11.364 1.00 95.31 83 LYS A N 1
ATOM 665 C CA . LYS A 1 83 ? -0.299 8.459 10.810 1.00 95.31 83 LYS A CA 1
ATOM 666 C C . LYS A 1 83 ? -1.661 7.874 10.439 1.00 95.31 83 LYS A C 1
ATOM 668 O O . LYS A 1 83 ? -2.683 8.502 10.723 1.00 95.31 83 LYS A O 1
ATOM 673 N N . ALA A 1 84 ? -1.664 6.671 9.863 1.00 96.00 84 ALA A N 1
ATOM 674 C CA . ALA A 1 84 ? -2.866 5.991 9.389 1.00 96.00 84 ALA A CA 1
ATOM 675 C C . ALA A 1 84 ? -3.843 5.614 10.513 1.00 96.00 84 ALA A C 1
ATOM 677 O O . ALA A 1 84 ? -5.029 5.443 10.247 1.00 96.00 84 ALA A O 1
ATOM 678 N N . ILE A 1 85 ? -3.406 5.586 11.780 1.00 95.62 85 ILE A N 1
ATOM 679 C CA . ILE A 1 85 ? -4.301 5.413 12.941 1.00 95.62 85 ILE A CA 1
ATOM 680 C C . ILE A 1 85 ? -5.364 6.520 13.000 1.00 95.62 85 ILE A C 1
ATOM 682 O O . ILE A 1 85 ? -6.484 6.285 13.445 1.00 95.62 85 ILE A O 1
ATOM 686 N N . ARG A 1 86 ? -5.042 7.728 12.517 1.00 94.25 86 ARG A N 1
ATOM 687 C CA . ARG A 1 86 ? -5.965 8.875 12.508 1.00 94.25 86 ARG A CA 1
ATOM 688 C C . ARG A 1 86 ? -6.927 8.873 11.322 1.00 94.25 86 ARG A C 1
ATOM 690 O O . ARG A 1 86 ? -7.759 9.775 11.222 1.00 94.25 86 ARG A O 1
ATOM 697 N N . PHE A 1 87 ? -6.796 7.923 10.397 1.00 94.38 87 PHE A N 1
ATOM 698 C CA . PHE A 1 87 ? -7.717 7.801 9.277 1.00 94.38 87 PHE A CA 1
ATOM 699 C C . PHE A 1 87 ? -9.122 7.447 9.783 1.00 94.38 87 PHE A C 1
ATOM 701 O O . PHE A 1 87 ? -9.280 6.630 10.691 1.00 94.38 87 PHE A O 1
ATOM 708 N N . GLN A 1 88 ? -10.136 8.094 9.207 1.00 92.19 88 GLN A N 1
ATOM 709 C CA . GLN A 1 88 ? -11.532 7.881 9.565 1.00 92.19 88 GLN A CA 1
ATOM 710 C C . GLN A 1 88 ? -12.352 7.557 8.314 1.00 92.19 88 GLN A C 1
ATOM 712 O O . GLN A 1 88 ? -12.293 8.328 7.351 1.00 92.19 88 GLN A O 1
ATOM 717 N N . PRO A 1 89 ? -13.153 6.475 8.326 1.00 91.94 89 PRO A N 1
ATOM 718 C CA . PRO A 1 89 ? -13.341 5.496 9.414 1.00 91.94 89 PRO A CA 1
ATOM 719 C C . PRO A 1 89 ? -12.102 4.629 9.690 1.00 91.94 89 PRO A C 1
ATOM 721 O O . PRO A 1 89 ? -11.257 4.492 8.812 1.00 91.94 89 PRO A O 1
ATOM 724 N N . THR A 1 90 ? -11.994 4.027 10.881 1.00 95.19 90 THR A N 1
ATOM 725 C CA . THR A 1 90 ? -10.849 3.173 11.250 1.00 95.19 90 THR A CA 1
ATOM 726 C C . THR A 1 90 ? -10.585 2.084 10.207 1.00 95.19 90 THR A C 1
ATOM 728 O O . THR A 1 90 ? -11.499 1.387 9.761 1.00 95.19 90 THR A O 1
ATOM 731 N N . LEU A 1 91 ? -9.316 1.937 9.827 1.00 97.12 91 LEU A N 1
ATOM 732 C CA . LEU A 1 91 ? -8.884 0.932 8.864 1.00 97.12 91 LEU A CA 1
ATOM 733 C C . LEU A 1 91 ? -8.913 -0.472 9.473 1.00 97.12 91 LEU A C 1
ATOM 735 O O . LEU A 1 91 ? -8.537 -0.660 10.628 1.00 97.12 91 LEU A O 1
ATOM 739 N N . ILE A 1 92 ? -9.273 -1.463 8.660 1.00 97.00 92 ILE A N 1
ATOM 740 C CA . ILE A 1 92 ? -9.116 -2.886 8.999 1.00 97.00 92 ILE A CA 1
ATOM 741 C C . ILE A 1 92 ? -7.753 -3.437 8.565 1.00 97.00 92 ILE A C 1
ATOM 743 O O . ILE A 1 92 ? -7.298 -4.457 9.077 1.00 97.00 92 ILE A O 1
ATOM 747 N N . HIS A 1 93 ? -7.101 -2.768 7.613 1.00 97.62 93 HIS A N 1
ATOM 748 C CA . HIS A 1 93 ? -5.796 -3.146 7.087 1.00 97.62 93 HIS A CA 1
ATOM 749 C C . HIS A 1 93 ? -5.117 -1.938 6.432 1.00 97.62 93 HIS A C 1
ATOM 751 O O . HIS A 1 93 ? -5.793 -1.028 5.942 1.00 97.62 93 HIS A O 1
ATOM 757 N N . TYR A 1 94 ? -3.788 -1.938 6.391 1.00 98.19 94 TYR A N 1
ATOM 758 C CA . TYR A 1 94 ? -3.012 -0.873 5.772 1.00 98.19 94 TYR A CA 1
ATOM 759 C C . TYR A 1 94 ? -1.870 -1.427 4.920 1.00 98.19 94 TYR A C 1
ATOM 761 O O . TYR A 1 94 ? -1.101 -2.266 5.370 1.00 98.19 94 TYR A O 1
ATOM 769 N N . TYR A 1 95 ? -1.745 -0.946 3.689 1.00 98.12 95 TYR A N 1
ATOM 770 C CA . TYR A 1 95 ? -0.654 -1.311 2.796 1.00 98.12 95 TYR A CA 1
ATOM 771 C C . TYR A 1 95 ? 0.297 -0.143 2.586 1.00 98.12 95 TYR A C 1
ATOM 773 O O . TYR A 1 95 ? -0.126 0.997 2.395 1.00 98.12 95 TYR A O 1
ATOM 781 N N . ILE A 1 96 ? 1.587 -0.447 2.510 1.00 97.31 96 ILE A N 1
ATOM 782 C CA . ILE A 1 96 ? 2.568 0.463 1.928 1.00 97.31 96 ILE A CA 1
ATOM 783 C C . ILE A 1 96 ? 2.999 -0.104 0.582 1.00 97.31 96 ILE A C 1
ATOM 785 O O . ILE A 1 96 ? 3.724 -1.095 0.513 1.00 97.31 96 ILE A O 1
ATOM 789 N N . ALA A 1 97 ? 2.535 0.525 -0.491 1.00 97.50 97 ALA A N 1
ATOM 790 C CA . ALA A 1 97 ? 2.957 0.232 -1.849 1.00 97.50 97 ALA A CA 1
ATOM 791 C C . ALA A 1 97 ? 4.295 0.909 -2.134 1.00 97.50 97 ALA A C 1
ATOM 793 O O . ALA A 1 97 ? 4.465 2.101 -1.874 1.00 97.50 97 ALA A O 1
ATOM 794 N N . THR A 1 98 ? 5.258 0.169 -2.678 1.00 96.19 98 THR A N 1
ATOM 795 C CA . THR A 1 98 ? 6.579 0.711 -2.991 1.00 96.19 98 THR A CA 1
ATOM 796 C C . THR A 1 98 ? 7.162 0.152 -4.279 1.00 96.19 98 THR A C 1
ATOM 798 O O . THR A 1 98 ? 6.906 -0.989 -4.647 1.00 96.19 98 THR A O 1
ATOM 801 N N . THR A 1 99 ? 7.986 0.957 -4.951 1.00 94.62 99 THR A N 1
ATOM 802 C CA . THR A 1 99 ? 8.820 0.498 -6.069 1.00 94.62 99 THR A CA 1
ATOM 803 C C . THR A 1 99 ? 10.085 -0.235 -5.611 1.00 94.62 99 THR A C 1
ATOM 805 O O . THR A 1 99 ? 10.824 -0.760 -6.439 1.00 94.62 99 THR A O 1
ATOM 808 N N . ALA A 1 100 ? 10.369 -0.302 -4.306 1.00 92.88 100 ALA A N 1
ATOM 809 C CA . ALA A 1 100 ? 11.467 -1.127 -3.812 1.00 92.88 100 ALA A CA 1
ATOM 810 C C . ALA A 1 100 ? 11.221 -2.615 -4.124 1.00 92.88 100 ALA A C 1
ATOM 812 O O . ALA A 1 100 ? 10.077 -3.072 -4.181 1.00 92.88 100 ALA A O 1
ATOM 813 N N . LYS A 1 101 ? 12.313 -3.366 -4.300 1.00 90.75 101 LYS A N 1
ATOM 814 C CA . LYS A 1 101 ? 12.255 -4.817 -4.502 1.00 90.75 101 LYS A CA 1
ATOM 815 C C . LYS A 1 101 ? 11.913 -5.536 -3.204 1.00 90.75 101 LYS A C 1
ATOM 817 O O . LYS A 1 101 ? 12.183 -5.023 -2.109 1.00 90.75 101 LYS A O 1
ATOM 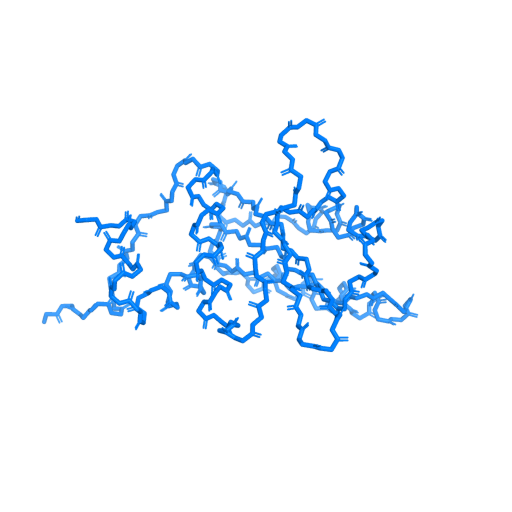822 N N . ARG A 1 102 ? 11.383 -6.752 -3.324 1.00 91.94 102 ARG A N 1
ATOM 823 C CA . ARG A 1 102 ? 11.089 -7.603 -2.166 1.00 91.94 102 ARG A CA 1
ATOM 824 C C . ARG A 1 102 ? 12.335 -7.813 -1.306 1.00 91.94 102 ARG A C 1
ATOM 826 O O . ARG A 1 102 ? 13.415 -8.131 -1.803 1.00 91.94 102 ARG A O 1
ATOM 833 N N . ASN A 1 103 ? 12.172 -7.666 0.007 1.00 92.31 103 ASN A N 1
ATOM 834 C CA . ASN A 1 103 ? 13.253 -7.832 0.970 1.00 92.31 103 ASN A CA 1
ATOM 835 C C . ASN A 1 103 ? 12.789 -8.624 2.201 1.00 92.31 103 ASN A C 1
ATOM 837 O O . ASN A 1 103 ? 11.938 -8.153 2.955 1.00 92.31 103 ASN A O 1
ATOM 841 N N . ALA A 1 104 ? 13.395 -9.795 2.423 1.00 93.38 104 ALA A N 1
ATOM 842 C CA . ALA A 1 104 ? 13.033 -10.693 3.520 1.00 93.38 104 ALA A CA 1
ATOM 843 C C . ALA A 1 104 ? 13.194 -10.036 4.899 1.00 93.38 104 ALA A C 1
ATOM 845 O O . ALA A 1 104 ? 12.291 -10.119 5.725 1.00 93.38 104 ALA A O 1
ATOM 846 N N . ARG A 1 105 ? 14.288 -9.293 5.122 1.00 94.44 105 ARG A N 1
ATOM 847 C CA . ARG A 1 105 ? 14.525 -8.585 6.387 1.00 94.44 105 ARG A CA 1
ATOM 848 C C . ARG A 1 105 ? 13.439 -7.544 6.654 1.00 94.44 105 ARG A C 1
ATOM 850 O O . ARG A 1 105 ? 12.948 -7.455 7.774 1.00 94.44 105 ARG A O 1
ATOM 857 N N . THR A 1 106 ? 13.037 -6.777 5.641 1.00 93.69 106 THR A N 1
ATOM 858 C CA . THR A 1 106 ? 11.930 -5.824 5.784 1.00 93.69 106 THR A CA 1
ATOM 859 C C . THR A 1 106 ? 10.618 -6.552 6.102 1.00 93.69 106 THR A C 1
ATOM 861 O O . THR A 1 106 ? 9.887 -6.111 6.984 1.00 93.69 106 THR A O 1
ATOM 864 N N . GLN A 1 107 ? 10.326 -7.680 5.446 1.00 95.06 107 GLN A N 1
ATOM 865 C CA . GLN A 1 107 ? 9.119 -8.473 5.720 1.00 95.06 107 GLN A CA 1
ATOM 866 C C . GLN A 1 107 ? 9.109 -9.044 7.145 1.00 95.06 107 GLN A C 1
ATOM 868 O O . GLN A 1 107 ? 8.102 -8.938 7.836 1.00 95.06 107 GLN A O 1
ATOM 873 N N . GLU A 1 108 ? 10.229 -9.589 7.623 1.00 96.75 108 GLU A N 1
ATOM 874 C CA . GLU A 1 108 ? 10.375 -10.066 9.005 1.00 96.75 108 GLU A CA 1
ATOM 875 C C . GLU A 1 108 ? 10.125 -8.946 10.020 1.00 96.75 108 GLU A C 1
ATOM 877 O O . GLU A 1 108 ? 9.383 -9.131 10.985 1.00 96.75 108 GLU A O 1
ATOM 882 N N . GLN A 1 109 ? 10.690 -7.759 9.781 1.00 97.06 109 GLN A N 1
ATOM 883 C CA . GLN A 1 109 ? 10.463 -6.592 10.632 1.00 97.06 109 GLN A CA 1
ATOM 884 C C . GLN A 1 109 ? 8.989 -6.164 10.647 1.00 97.06 109 GLN A C 1
ATOM 886 O O . GLN A 1 109 ? 8.465 -5.828 11.707 1.00 97.06 109 GLN A O 1
ATOM 891 N N . VAL A 1 110 ? 8.306 -6.215 9.501 1.00 97.00 110 VAL A N 1
ATOM 892 C CA . VAL A 1 110 ? 6.866 -5.930 9.410 1.00 97.00 110 VAL A CA 1
ATOM 893 C C . VAL A 1 110 ? 6.029 -6.985 10.131 1.00 97.00 110 VAL A C 1
ATOM 895 O O . VAL A 1 110 ? 5.088 -6.634 10.837 1.00 97.00 110 VAL A O 1
ATOM 898 N N . ASN A 1 111 ? 6.398 -8.262 10.047 1.00 97.25 111 ASN A N 1
ATOM 899 C CA . ASN A 1 111 ? 5.708 -9.326 10.777 1.00 97.25 111 ASN A CA 1
ATOM 900 C C . ASN A 1 111 ? 5.798 -9.121 12.298 1.00 97.25 111 ASN A C 1
ATOM 902 O O . ASN A 1 111 ? 4.794 -9.252 12.997 1.00 97.25 111 ASN A O 1
ATOM 906 N N . LEU A 1 112 ? 6.975 -8.746 12.811 1.00 97.50 112 LEU A N 1
ATOM 907 C CA . LEU A 1 112 ? 7.159 -8.404 14.227 1.00 97.50 112 LEU A CA 1
ATOM 908 C C . LEU A 1 112 ? 6.368 -7.148 14.620 1.00 97.50 112 LEU A C 1
ATOM 910 O O . LEU A 1 112 ? 5.733 -7.125 15.675 1.00 97.50 112 LEU A O 1
ATOM 914 N N . LEU A 1 113 ? 6.350 -6.125 13.759 1.00 97.12 113 LEU A N 1
ATOM 915 C CA . LEU A 1 113 ? 5.523 -4.934 13.955 1.00 97.12 113 LEU A CA 1
ATOM 916 C C . LEU A 1 113 ? 4.034 -5.303 14.045 1.00 97.12 113 LEU A C 1
ATOM 918 O O . LEU A 1 113 ? 3.342 -4.833 14.943 1.00 97.12 113 LEU A O 1
ATOM 922 N N . ASN A 1 114 ? 3.539 -6.181 13.171 1.00 97.94 114 ASN A N 1
ATOM 923 C CA . ASN A 1 114 ? 2.145 -6.627 13.185 1.00 97.94 114 ASN A CA 1
ATOM 924 C C . ASN A 1 114 ? 1.780 -7.381 14.465 1.00 97.94 114 ASN A C 1
ATOM 926 O O . ASN A 1 114 ? 0.694 -7.162 14.994 1.00 97.94 114 ASN A O 1
ATOM 930 N N . GLN A 1 115 ? 2.684 -8.193 15.023 1.00 97.06 115 GLN A N 1
ATOM 931 C CA . GLN A 1 115 ? 2.457 -8.818 16.333 1.00 97.06 115 GLN A CA 1
ATOM 932 C C . GLN A 1 115 ? 2.247 -7.765 17.432 1.00 97.06 115 GLN A C 1
ATOM 934 O O . GLN A 1 115 ? 1.305 -7.867 18.218 1.00 97.06 115 GLN A O 1
ATOM 939 N N . GLN A 1 116 ? 3.082 -6.722 17.457 1.00 96.12 116 GLN A N 1
ATOM 940 C CA . GLN A 1 116 ? 2.952 -5.625 18.421 1.00 96.12 116 GLN A CA 1
ATOM 941 C C . GLN A 1 116 ? 1.667 -4.817 18.197 1.00 96.12 116 GLN A C 1
ATOM 943 O O . GLN A 1 116 ? 0.982 -4.460 19.154 1.00 96.12 116 GLN A O 1
ATOM 948 N N . ARG A 1 117 ? 1.306 -4.534 16.942 1.00 96.31 117 ARG A N 1
ATOM 949 C CA . ARG A 1 117 ? 0.089 -3.783 16.595 1.00 96.31 117 ARG A CA 1
ATOM 950 C C . ARG A 1 117 ? -1.178 -4.551 16.954 1.00 96.31 117 ARG A C 1
ATOM 952 O O . ARG A 1 117 ? -2.065 -3.975 17.581 1.00 96.31 117 ARG A O 1
ATOM 959 N N . ALA A 1 118 ? -1.224 -5.845 16.649 1.00 95.25 118 ALA A N 1
ATOM 960 C CA . ALA A 1 118 ? -2.342 -6.714 16.995 1.00 95.25 118 ALA A CA 1
ATOM 961 C C . ALA A 1 118 ? -2.560 -6.787 18.516 1.00 95.25 118 ALA A C 1
ATOM 963 O O . ALA A 1 118 ? -3.697 -6.691 18.974 1.00 95.25 118 ALA A O 1
ATOM 964 N N . ALA A 1 119 ? -1.482 -6.856 19.308 1.00 95.75 119 ALA A N 1
ATOM 965 C CA . ALA A 1 119 ? -1.566 -6.810 20.772 1.00 95.75 119 ALA A CA 1
ATOM 966 C C . ALA A 1 119 ? -2.174 -5.497 21.310 1.00 95.75 119 ALA A C 1
ATOM 968 O O . ALA A 1 119 ? -2.728 -5.482 22.405 1.00 95.75 119 ALA A O 1
ATOM 969 N N . ASN A 1 120 ? -2.112 -4.413 20.530 1.00 94.88 120 ASN A N 1
ATOM 970 C CA . ASN A 1 120 ? -2.703 -3.112 20.848 1.00 94.88 120 ASN A CA 1
ATOM 971 C C . ASN A 1 120 ? -4.068 -2.877 20.168 1.00 94.88 120 ASN A C 1
ATOM 973 O O . ASN A 1 120 ? -4.572 -1.756 20.185 1.00 94.88 120 ASN A O 1
ATOM 977 N N . GLY A 1 121 ? -4.665 -3.898 19.539 1.00 95.25 121 GLY A N 1
ATOM 978 C CA . GLY A 1 121 ? -5.941 -3.768 18.824 1.00 95.25 121 GLY A CA 1
ATOM 979 C C . GLY A 1 121 ? -5.872 -2.890 17.569 1.00 95.25 121 GLY A C 1
ATOM 980 O O . GLY A 1 121 ? -6.896 -2.385 17.114 1.00 95.25 121 GLY A O 1
ATOM 981 N N . LEU A 1 122 ? -4.674 -2.679 17.018 1.00 96.44 122 LEU A N 1
ATOM 982 C CA . LEU A 1 122 ? -4.456 -1.907 15.797 1.00 96.44 122 LEU A CA 1
ATOM 983 C C . LEU A 1 122 ? -4.485 -2.814 14.561 1.00 96.44 122 LEU A C 1
ATOM 985 O O . LEU A 1 122 ? -4.192 -4.006 14.635 1.00 96.44 122 LEU A O 1
ATOM 989 N N . PHE A 1 123 ? -4.785 -2.226 13.402 1.00 96.44 123 PHE A N 1
ATOM 990 C CA . PHE A 1 123 ? -4.738 -2.930 12.121 1.00 96.44 123 PHE A CA 1
ATOM 991 C C . PHE A 1 123 ? -3.317 -3.379 11.748 1.00 96.44 123 PHE A C 1
ATOM 993 O O . PHE A 1 123 ? -2.319 -2.724 12.087 1.00 96.44 123 PHE A O 1
ATOM 1000 N N . ASN A 1 124 ? -3.255 -4.458 10.966 1.00 97.38 124 ASN A N 1
ATOM 1001 C CA . ASN A 1 124 ? -2.020 -4.958 10.371 1.00 97.38 124 ASN A CA 1
ATOM 1002 C C . ASN A 1 124 ? -1.557 -4.077 9.207 1.00 97.38 124 ASN A C 1
ATOM 1004 O O . ASN A 1 124 ? -2.361 -3.450 8.511 1.00 97.38 124 ASN A O 1
ATOM 1008 N N . VAL A 1 125 ? -0.244 -4.071 9.011 1.00 97.56 125 VAL A N 1
ATOM 1009 C CA . VAL A 1 125 ? 0.466 -3.356 7.959 1.00 97.56 125 VAL A CA 1
ATOM 1010 C C . VAL A 1 125 ? 1.19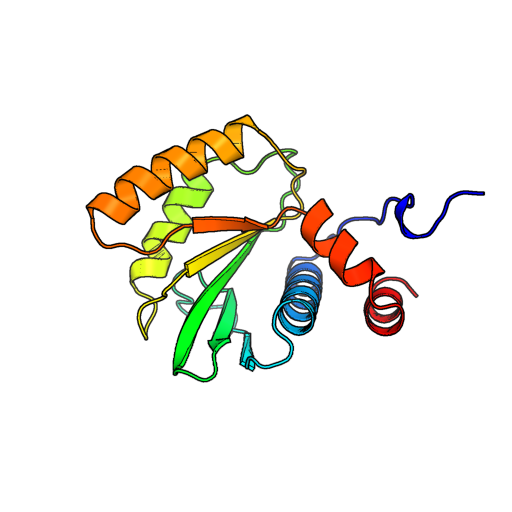4 -4.361 7.084 1.00 97.56 125 VAL A C 1
ATOM 1012 O O . VAL A 1 125 ? 1.978 -5.144 7.604 1.00 97.56 125 VAL A O 1
ATOM 1015 N N . ASP A 1 126 ? 1.001 -4.301 5.774 1.00 97.06 126 ASP A N 1
ATOM 1016 C CA . ASP A 1 126 ? 1.736 -5.128 4.816 1.00 97.06 126 ASP A CA 1
ATOM 1017 C C . ASP A 1 126 ? 2.384 -4.273 3.723 1.00 97.06 126 ASP A C 1
ATOM 1019 O O . ASP A 1 126 ? 1.979 -3.140 3.450 1.00 97.06 126 ASP A O 1
ATOM 1023 N N . ILE A 1 127 ? 3.419 -4.813 3.080 1.00 96.62 127 ILE A N 1
ATOM 1024 C CA . ILE A 1 127 ? 4.111 -4.137 1.980 1.00 96.62 127 ILE A CA 1
ATOM 1025 C C . ILE A 1 127 ? 3.642 -4.733 0.665 1.00 96.62 127 ILE A C 1
ATOM 1027 O O . ILE A 1 127 ? 3.641 -5.951 0.492 1.00 96.62 127 ILE A O 1
ATOM 1031 N N . LEU A 1 128 ? 3.296 -3.856 -0.269 1.00 96.69 128 LEU A N 1
ATOM 1032 C CA . LEU A 1 128 ? 3.074 -4.208 -1.656 1.00 96.69 128 LEU A CA 1
ATOM 1033 C C . LEU A 1 128 ? 4.315 -3.799 -2.461 1.00 96.69 128 LEU A C 1
ATOM 1035 O O . LEU A 1 128 ? 4.538 -2.609 -2.691 1.00 96.69 128 LEU A O 1
ATOM 1039 N N . PHE A 1 129 ? 5.150 -4.772 -2.830 1.00 95.88 129 PHE A N 1
ATOM 1040 C CA . PHE A 1 129 ? 6.399 -4.506 -3.545 1.00 95.88 129 PHE A CA 1
ATOM 1041 C C . PHE A 1 129 ? 6.160 -4.284 -5.040 1.00 95.88 129 PHE A C 1
ATOM 1043 O O . PHE A 1 129 ? 5.088 -4.583 -5.572 1.00 95.88 129 PHE A O 1
ATOM 1050 N N . TRP A 1 130 ? 7.183 -3.786 -5.736 1.00 94.88 130 TRP A N 1
ATOM 1051 C CA . TRP A 1 130 ? 7.106 -3.535 -7.174 1.00 94.88 130 TRP A CA 1
ATOM 1052 C C . TRP A 1 130 ? 6.703 -4.781 -7.959 1.00 94.88 130 TRP A C 1
ATOM 1054 O O . TRP A 1 130 ? 5.865 -4.721 -8.858 1.00 94.88 130 TRP A O 1
ATOM 1064 N N . GLU A 1 131 ? 7.290 -5.916 -7.587 1.00 93.25 131 GLU A N 1
ATOM 1065 C CA . GLU A 1 131 ? 7.049 -7.199 -8.225 1.00 93.25 131 GLU A CA 1
ATOM 1066 C C . GLU A 1 131 ? 5.579 -7.617 -8.088 1.00 93.25 131 GLU A C 1
ATOM 1068 O O . GLU A 1 131 ? 4.985 -8.040 -9.077 1.00 93.25 131 GLU A O 1
ATOM 1073 N N . ASP A 1 132 ? 4.972 -7.408 -6.913 1.00 94.50 132 ASP A N 1
ATOM 1074 C CA . ASP A 1 132 ? 3.556 -7.710 -6.668 1.00 94.50 132 ASP A CA 1
ATOM 1075 C C . ASP A 1 132 ? 2.638 -6.855 -7.551 1.00 94.50 132 ASP A C 1
ATOM 1077 O O . ASP A 1 132 ? 1.664 -7.348 -8.127 1.00 94.50 132 ASP A O 1
ATOM 1081 N N . ILE A 1 133 ? 2.950 -5.556 -7.658 1.00 95.56 133 ILE A N 1
ATOM 1082 C CA . ILE A 1 133 ? 2.168 -4.609 -8.459 1.00 95.56 133 ILE A CA 1
ATOM 1083 C C . ILE A 1 133 ? 2.202 -5.049 -9.913 1.00 95.56 133 ILE A C 1
ATOM 1085 O O . ILE A 1 133 ? 1.156 -5.245 -10.536 1.00 95.56 133 ILE A O 1
ATOM 1089 N N . ILE A 1 134 ? 3.406 -5.230 -10.451 1.00 94.69 134 ILE A N 1
ATOM 1090 C CA . ILE A 1 134 ? 3.577 -5.467 -11.875 1.00 94.69 134 ILE A CA 1
ATOM 1091 C C . ILE A 1 134 ? 3.089 -6.850 -12.292 1.00 94.69 134 ILE A C 1
ATOM 1093 O O . ILE A 1 134 ? 2.562 -6.991 -13.391 1.00 94.69 134 ILE A O 1
ATOM 1097 N N . GLU A 1 135 ? 3.213 -7.858 -11.427 1.00 93.88 135 GLU A N 1
ATOM 1098 C CA . GLU A 1 135 ? 2.687 -9.198 -11.678 1.00 93.88 135 GLU A CA 1
ATOM 1099 C C . GLU A 1 135 ? 1.171 -9.171 -11.885 1.00 93.88 135 GLU A C 1
ATOM 1101 O O . GLU A 1 135 ? 0.668 -9.742 -12.858 1.00 93.88 135 GLU A O 1
ATOM 1106 N N . LEU A 1 136 ? 0.439 -8.438 -11.043 1.00 94.75 136 LEU A N 1
ATOM 1107 C CA . LEU A 1 136 ? -1.004 -8.327 -11.212 1.00 94.75 136 LEU A CA 1
ATOM 1108 C C . LEU A 1 136 ? -1.372 -7.465 -12.424 1.00 94.75 136 LEU A C 1
ATOM 1110 O O . LEU A 1 136 ? -2.286 -7.829 -13.162 1.00 94.75 136 LEU A O 1
ATOM 1114 N N . LEU A 1 137 ? -0.656 -6.367 -12.692 1.00 95.00 137 LEU A N 1
ATOM 1115 C CA . LEU A 1 137 ? -0.903 -5.567 -13.899 1.00 95.00 137 LEU A CA 1
ATOM 1116 C C . LEU A 1 137 ? -0.666 -6.386 -15.178 1.00 95.00 137 LEU A C 1
ATOM 1118 O O . LEU A 1 137 ? -1.466 -6.308 -16.107 1.00 95.00 137 LEU A O 1
ATOM 1122 N N . LYS A 1 138 ? 0.370 -7.236 -15.207 1.00 93.00 138 LYS A N 1
ATOM 1123 C CA . LYS A 1 138 ? 0.655 -8.164 -16.316 1.00 93.00 138 LYS A CA 1
ATOM 1124 C C . LYS A 1 138 ? -0.502 -9.122 -16.604 1.00 93.00 138 LYS A C 1
ATOM 1126 O O . LYS A 1 138 ? -0.695 -9.498 -17.758 1.00 93.00 138 LYS A O 1
ATOM 1131 N N . SER A 1 139 ? -1.288 -9.492 -15.591 1.00 92.06 139 SER A N 1
ATOM 1132 C CA . SER A 1 139 ? -2.457 -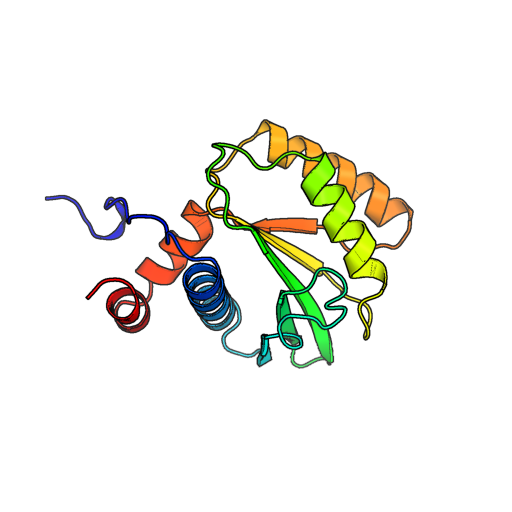10.364 -15.775 1.00 92.06 139 SER A CA 1
ATOM 1133 C C . SER A 1 139 ? -3.588 -9.708 -16.584 1.00 92.06 139 SER A C 1
ATOM 1135 O O . SER A 1 139 ? -4.432 -10.411 -17.137 1.00 92.06 139 SER A O 1
ATOM 1137 N N . ASN A 1 140 ? -3.592 -8.373 -16.711 1.00 93.38 140 ASN A N 1
ATOM 1138 C CA . ASN A 1 140 ? -4.582 -7.626 -17.479 1.00 93.38 140 ASN A CA 1
ATOM 1139 C C . ASN A 1 140 ? -3.912 -6.764 -18.556 1.00 93.38 140 ASN A C 1
ATOM 1141 O O . ASN A 1 140 ? -3.449 -5.650 -18.305 1.00 93.38 140 ASN A O 1
ATOM 1145 N N . ARG A 1 141 ? -3.921 -7.270 -19.794 1.00 90.44 141 ARG A N 1
ATOM 1146 C CA . ARG A 1 141 ? -3.248 -6.633 -20.933 1.00 90.44 141 ARG A CA 1
ATOM 1147 C C . ARG A 1 141 ? -3.691 -5.190 -21.173 1.00 90.44 141 ARG A C 1
ATOM 1149 O O . ARG A 1 141 ? -2.830 -4.360 -21.426 1.00 90.44 141 ARG A O 1
ATOM 1156 N N . ASN A 1 142 ? -4.985 -4.889 -21.058 1.00 92.25 142 ASN A N 1
ATOM 1157 C CA . ASN A 1 142 ? -5.510 -3.542 -21.307 1.00 92.25 142 ASN A CA 1
ATOM 1158 C C . ASN A 1 142 ? -4.972 -2.533 -20.287 1.00 92.25 142 ASN A C 1
ATOM 1160 O O . ASN A 1 142 ? -4.589 -1.419 -20.645 1.00 92.25 142 ASN A O 1
ATOM 1164 N N . VAL A 1 143 ? -4.916 -2.938 -19.015 1.00 93.19 143 VAL A N 1
ATOM 1165 C CA . VAL A 1 143 ? -4.347 -2.106 -17.953 1.00 93.19 143 VAL A CA 1
ATOM 1166 C C . VAL A 1 143 ? -2.846 -1.937 -18.172 1.00 93.19 143 VAL A C 1
ATOM 1168 O O . VAL A 1 143 ? -2.357 -0.811 -18.139 1.00 93.19 143 VAL A O 1
ATOM 1171 N N . LEU A 1 144 ? -2.119 -3.018 -18.465 1.00 92.75 144 LEU A N 1
ATOM 1172 C CA . LEU A 1 144 ? -0.679 -2.954 -18.713 1.00 92.75 144 LEU A CA 1
ATOM 1173 C C . LEU A 1 144 ? -0.333 -1.993 -19.862 1.00 92.75 144 LEU A C 1
ATOM 1175 O O . LEU A 1 144 ? 0.523 -1.129 -19.689 1.00 92.75 144 LEU A O 1
ATOM 1179 N N . THR A 1 145 ? -1.040 -2.079 -20.993 1.00 92.56 145 THR A N 1
ATOM 1180 C CA . THR A 1 145 ? -0.813 -1.205 -22.158 1.00 92.56 145 THR A CA 1
ATOM 1181 C C . THR A 1 145 ? -1.131 0.264 -21.894 1.00 92.56 145 THR A C 1
ATOM 1183 O O . THR A 1 145 ? -0.656 1.124 -22.623 1.00 92.56 145 THR A O 1
ATOM 1186 N N . SER A 1 146 ? -1.920 0.583 -20.860 1.00 92.75 146 SER A N 1
ATOM 1187 C CA . SER A 1 146 ? -2.184 1.984 -20.500 1.00 92.75 146 SER A CA 1
ATOM 1188 C C . SER A 1 146 ? -0.990 2.668 -19.820 1.00 92.75 146 SER A C 1
ATOM 1190 O O . SER A 1 146 ? -0.912 3.894 -19.830 1.00 92.75 146 SER A O 1
ATOM 1192 N N . PHE A 1 147 ? -0.065 1.881 -19.258 1.00 92.06 147 PHE A N 1
ATOM 1193 C CA . PHE A 1 147 ? 1.171 2.359 -18.627 1.00 92.06 147 PHE A CA 1
ATOM 1194 C C . PHE A 1 147 ? 2.413 2.100 -19.488 1.00 92.06 147 PHE A C 1
ATOM 1196 O O . PHE A 1 147 ? 3.384 2.844 -19.405 1.00 92.06 147 PHE A O 1
ATOM 1203 N N . TYR A 1 148 ? 2.380 1.062 -20.325 1.00 90.19 148 TYR A N 1
ATOM 1204 C CA . TYR A 1 148 ? 3.482 0.654 -21.197 1.00 90.19 148 TYR A CA 1
ATOM 1205 C C . TYR A 1 148 ? 2.961 0.450 -22.631 1.00 90.19 148 TYR A C 1
ATOM 1207 O O . TYR A 1 148 ? 2.663 -0.692 -23.001 1.00 90.19 148 TYR A O 1
ATOM 1215 N N . PRO A 1 149 ? 2.759 1.544 -23.392 1.00 81.00 149 PRO A N 1
ATOM 1216 C CA . PRO A 1 149 ? 2.252 1.491 -24.763 1.00 81.00 149 PRO A CA 1
ATOM 1217 C C . PRO A 1 149 ? 3.246 0.878 -25.758 1.00 81.00 149 PRO A C 1
ATOM 1219 O O . PRO A 1 149 ? 4.475 0.985 -25.535 1.00 81.00 149 PRO A O 1
#

pLDDT: mean 92.06, std 7.86, range [50.94, 98.19]

Radius of gyration: 15.35 Å; Cα contacts (8 Å, |Δi|>4): 222; chains: 1; bounding box: 36×36×47 Å

Solvent-accessible surface area (backbone atoms only — not comparable to full-atom values): 8493 Å² total; per-residue (Å²): 130,87,49,83,85,75,55,86,76,85,76,72,93,46,62,69,57,45,45,54,52,51,50,52,33,49,44,67,78,36,74,85,38,52,71,43,74,42,81,59,97,92,54,92,42,32,55,25,45,32,37,37,35,44,87,89,69,49,30,33,34,28,25,72,41,82,43,93,46,74,59,72,58,65,71,58,53,54,55,37,56,59,37,34,69,72,35,81,73,70,46,68,33,37,36,42,34,29,57,17,53,87,49,71,70,52,51,54,52,37,54,56,49,31,55,57,29,48,78,71,76,40,53,46,57,49,76,40,30,34,62,60,46,50,55,56,33,64,75,36,63,74,64,34,42,75,80,57,118